Protein AF-A0A8T6W0K9-F1 (afdb_monomer)

Sequence (92 aa):
ERCPDTEVFIHYIDLRGAYRGFEEFYREARDMGI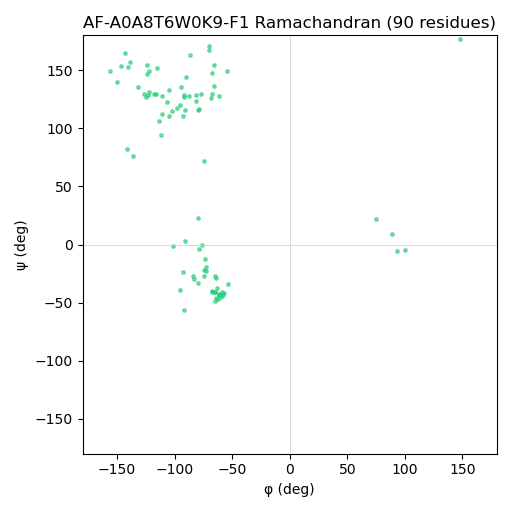KFVRGRVSKVERMDDGMLLVHAEDLDLGEPVALEVDMVVLSVGQQPSDGTAHLSNMFH

Nearest PDB structures (foldseek):
  2nvk-assembly1_X  TM=8.199E-01  e=9.419E-04  Drosophila melanogaster
  6i4s-assembly1_A  TM=7.221E-01  e=3.056E-03  Homo sapiens
  2f5z-assembly3_E  TM=7.496E-01  e=6.697E-03  Homo sapiens
  9dm1-assembly1_A  TM=7.872E-01  e=9.775E-02  Mycolicibacterium smegmatis MC2 155
  5o8p-assembly1_B  TM=6.368E-01  e=4.762E-02  Erwinia amylovora CFBP1430

Structure (mmCIF, N/CA/C/O backbone):
data_AF-A0A8T6W0K9-F1
#
_entry.id   AF-A0A8T6W0K9-F1
#
loop_
_atom_site.group_PDB
_atom_site.id
_atom_site.type_symbol
_atom_site.label_atom_id
_atom_site.label_alt_id
_atom_site.label_comp_id
_atom_site.label_asym_id
_atom_site.label_entity_id
_atom_site.label_seq_id
_atom_site.pdbx_PDB_ins_code
_atom_site.Cartn_x
_atom_site.Cartn_y
_atom_site.Cartn_z
_atom_site.occupancy
_atom_site.B_iso_or_equiv
_atom_site.auth_seq_id
_atom_site.auth_comp_id
_atom_site.auth_asym_id
_atom_site.auth_atom_id
_atom_site.pdbx_PDB_model_num
ATOM 1 N N . GLU A 1 1 ? -20.440 1.074 -12.040 1.00 52.53 1 GLU A N 1
ATOM 2 C CA . GLU A 1 1 ? -19.452 0.296 -11.257 1.00 52.53 1 GLU A CA 1
ATOM 3 C C . GLU A 1 1 ? -19.924 -1.135 -11.075 1.00 52.53 1 GLU A C 1
ATOM 5 O O . GLU A 1 1 ? -21.123 -1.367 -11.165 1.00 52.53 1 GLU A O 1
ATOM 10 N N . ARG A 1 2 ? -19.008 -2.098 -10.901 1.00 72.06 2 ARG A N 1
ATOM 11 C CA . ARG A 1 2 ? -19.376 -3.525 -10.799 1.00 72.06 2 ARG A CA 1
ATOM 12 C C . ARG A 1 2 ? -19.589 -4.004 -9.356 1.00 72.06 2 ARG A C 1
ATOM 14 O O . ARG A 1 2 ? -20.340 -4.955 -9.185 1.00 72.06 2 ARG A O 1
ATOM 21 N N . CYS A 1 3 ? -18.990 -3.335 -8.365 1.00 79.69 3 CYS A N 1
ATOM 22 C CA . CYS A 1 3 ? -19.106 -3.663 -6.937 1.00 79.69 3 CYS A CA 1
ATOM 23 C C . CYS A 1 3 ? -19.184 -2.366 -6.098 1.00 79.69 3 CYS A C 1
ATOM 25 O O . CYS A 1 3 ? -18.149 -1.892 -5.638 1.00 79.69 3 CYS A O 1
ATOM 27 N N . PRO A 1 4 ? -20.367 -1.740 -5.967 1.00 81.12 4 PRO A N 1
ATOM 28 C CA . PRO A 1 4 ? -20.518 -0.448 -5.283 1.00 81.12 4 PRO A CA 1
ATOM 29 C C . PRO A 1 4 ? -20.383 -0.539 -3.754 1.00 81.12 4 PRO A C 1
ATOM 31 O O . PRO A 1 4 ? -20.040 0.449 -3.119 1.00 81.12 4 PRO A O 1
ATOM 34 N N . ASP A 1 5 ? -20.615 -1.719 -3.173 1.00 89.25 5 ASP A N 1
ATOM 35 C CA . ASP A 1 5 ? -20.597 -1.928 -1.718 1.00 89.25 5 ASP A CA 1
ATOM 36 C C . ASP A 1 5 ? -19.210 -2.333 -1.179 1.00 89.25 5 ASP A C 1
ATOM 38 O O . ASP A 1 5 ? -19.062 -2.647 -0.001 1.00 89.25 5 ASP A O 1
ATOM 42 N N . THR A 1 6 ? -18.185 -2.390 -2.036 1.00 93.94 6 THR A N 1
ATOM 43 C CA . THR A 1 6 ? -16.839 -2.820 -1.638 1.00 93.94 6 THR A CA 1
ATOM 44 C C . THR A 1 6 ? -16.068 -1.681 -0.985 1.00 93.94 6 THR A C 1
ATOM 46 O O . THR A 1 6 ? -15.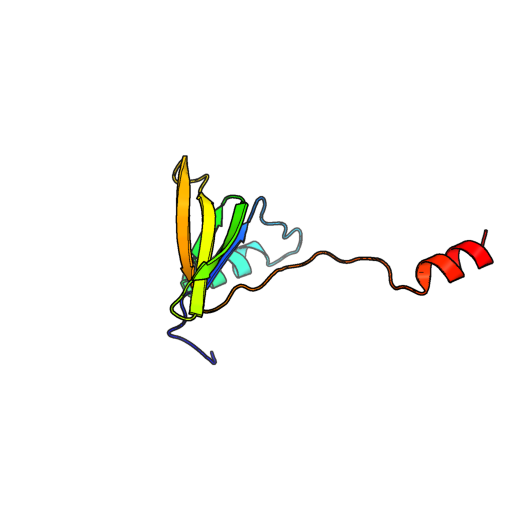818 -0.652 -1.611 1.00 93.94 6 THR A O 1
ATOM 49 N N . GLU A 1 7 ? -15.598 -1.901 0.242 1.00 95.31 7 GLU A N 1
ATOM 50 C CA . GLU A 1 7 ? -14.642 -0.999 0.880 1.00 95.31 7 GLU A CA 1
ATOM 51 C C . GLU A 1 7 ? -13.231 -1.202 0.319 1.00 95.31 7 GLU A C 1
ATOM 53 O O . GLU A 1 7 ? -12.720 -2.321 0.261 1.00 95.31 7 GLU A O 1
ATOM 58 N N . VAL A 1 8 ? -12.581 -0.108 -0.082 1.00 96.06 8 VAL A N 1
ATOM 59 C CA . VAL A 1 8 ? -11.241 -0.140 -0.679 1.00 96.06 8 VAL A CA 1
ATOM 60 C C . VAL A 1 8 ? -10.291 0.735 0.124 1.00 96.06 8 VAL A C 1
ATOM 62 O O . VAL A 1 8 ? -10.551 1.919 0.343 1.00 96.06 8 VAL A O 1
ATOM 65 N N . PHE A 1 9 ? -9.155 0.148 0.497 1.00 96.12 9 PHE A N 1
ATOM 66 C CA . PHE A 1 9 ? -8.057 0.816 1.185 1.00 96.12 9 PHE A CA 1
ATOM 67 C C . PHE A 1 9 ? -6.800 0.776 0.313 1.00 96.12 9 PHE A C 1
ATOM 69 O O . PHE A 1 9 ? -6.395 -0.283 -0.167 1.00 96.12 9 PHE A O 1
ATOM 76 N N . ILE A 1 10 ? -6.168 1.931 0.110 1.00 95.94 10 ILE A N 1
ATOM 77 C CA . ILE A 1 10 ? -4.905 2.070 -0.619 1.00 95.94 10 ILE A CA 1
ATOM 78 C C . ILE A 1 10 ? -3.834 2.528 0.364 1.00 95.94 10 ILE A C 1
ATOM 80 O O . ILE A 1 10 ? -3.796 3.697 0.746 1.00 95.94 10 ILE A O 1
ATOM 84 N N . HIS A 1 11 ? -2.940 1.612 0.735 1.00 96.06 11 HIS A N 1
ATOM 85 C CA . HIS A 1 11 ? -1.740 1.941 1.502 1.00 96.06 11 HIS A CA 1
ATOM 86 C C . HIS A 1 11 ? -0.645 2.477 0.580 1.00 96.06 11 HIS A C 1
ATOM 88 O O . HIS A 1 11 ? -0.310 1.845 -0.427 1.00 96.06 11 HIS A O 1
ATOM 94 N N . TYR A 1 12 ? -0.069 3.630 0.918 1.00 95.44 12 TYR A N 1
ATOM 95 C CA . TYR A 1 12 ? 0.952 4.273 0.093 1.00 95.44 12 TYR A CA 1
ATOM 96 C C . TYR A 1 12 ? 1.995 5.025 0.927 1.00 95.44 12 TYR A C 1
ATOM 98 O O . TYR A 1 12 ? 1.714 5.507 2.018 1.00 95.44 12 TYR A O 1
ATOM 106 N N . ILE A 1 13 ? 3.206 5.178 0.383 1.00 93.62 13 ILE A N 1
ATOM 107 C CA . ILE A 1 13 ? 4.253 6.037 0.969 1.00 93.62 13 ILE A CA 1
ATOM 108 C C . ILE A 1 13 ? 4.148 7.445 0.371 1.00 93.62 13 ILE A C 1
ATOM 110 O O . ILE A 1 13 ? 3.942 8.425 1.088 1.00 93.62 13 ILE A O 1
ATOM 114 N N . ASP A 1 14 ? 4.212 7.510 -0.963 1.00 92.25 14 ASP A N 1
ATOM 115 C CA . ASP A 1 14 ? 4.050 8.724 -1.760 1.00 92.25 14 ASP A CA 1
ATOM 116 C C . ASP A 1 14 ? 3.071 8.464 -2.909 1.00 92.25 14 ASP A C 1
ATOM 118 O O . ASP A 1 14 ? 3.190 7.460 -3.618 1.00 92.25 14 ASP A O 1
ATOM 122 N N . LEU A 1 15 ? 2.141 9.389 -3.144 1.00 90.75 15 LEU A N 1
ATOM 123 C CA . LEU A 1 15 ? 1.335 9.391 -4.363 1.00 90.75 15 LEU A CA 1
ATOM 124 C C . LEU A 1 15 ? 2.164 9.990 -5.499 1.00 90.75 15 LEU A C 1
ATOM 126 O O . LEU A 1 15 ? 2.551 11.156 -5.456 1.00 90.75 15 LEU A O 1
ATOM 130 N N . ARG A 1 16 ? 2.458 9.182 -6.521 1.00 89.75 16 ARG A N 1
ATOM 131 C CA . ARG A 1 16 ? 3.292 9.584 -7.660 1.00 89.75 16 ARG A CA 1
ATOM 132 C C . ARG A 1 16 ? 2.456 9.671 -8.925 1.00 89.75 16 ARG A C 1
ATOM 134 O O . ARG A 1 16 ? 2.292 8.686 -9.636 1.00 89.75 16 ARG A O 1
ATOM 141 N N . GLY A 1 17 ? 1.970 10.869 -9.218 1.00 86.81 17 GLY A N 1
ATOM 142 C CA . GLY A 1 17 ? 1.199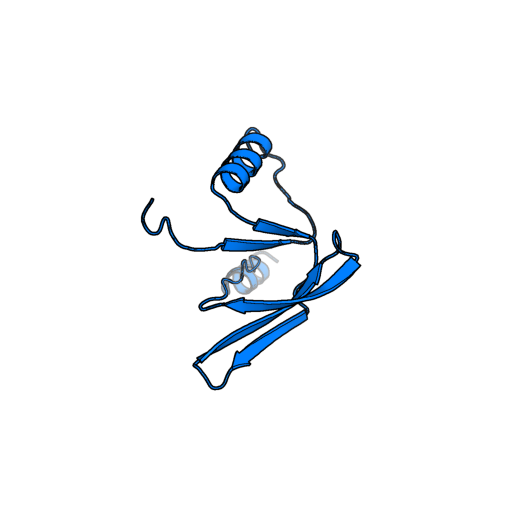 11.148 -10.422 1.00 86.81 17 GLY A CA 1
ATOM 143 C C . GLY A 1 17 ? 1.629 12.446 -11.079 1.00 86.81 17 GLY A C 1
ATOM 144 O O . GLY A 1 17 ? 0.962 13.465 -10.975 1.00 86.81 17 GLY A O 1
ATOM 145 N N . ALA A 1 18 ? 2.766 12.410 -11.770 1.00 78.56 18 ALA A N 1
ATOM 146 C CA . ALA A 1 18 ? 3.349 13.580 -12.429 1.00 78.56 18 ALA A CA 1
ATOM 147 C C . ALA A 1 18 ? 2.689 13.921 -13.785 1.00 78.56 18 ALA A C 1
ATOM 149 O O . ALA A 1 18 ? 3.322 14.531 -14.645 1.00 78.56 18 ALA A O 1
ATOM 150 N N . TYR A 1 19 ? 1.444 13.494 -14.012 1.00 86.81 19 TYR A N 1
ATOM 151 C CA . TYR A 1 19 ? 0.720 13.707 -15.264 1.00 86.81 19 TYR A CA 1
ATOM 152 C C . TYR A 1 19 ? -0.501 14.608 -15.058 1.00 86.81 19 TYR A C 1
ATOM 154 O O . TYR A 1 19 ? -1.101 14.659 -13.984 1.00 86.81 19 TYR A O 1
ATOM 162 N N . ARG A 1 20 ? -0.880 15.333 -16.114 1.00 90.56 20 ARG A N 1
ATOM 163 C CA . ARG A 1 20 ? -2.060 16.204 -16.111 1.00 90.56 20 ARG A CA 1
ATOM 164 C C . ARG A 1 20 ? -3.322 15.372 -15.865 1.00 90.56 20 ARG A C 1
ATOM 166 O O . ARG A 1 20 ? -3.553 14.422 -16.605 1.00 90.56 20 ARG A O 1
ATOM 173 N N . GLY A 1 21 ? -4.145 15.755 -14.891 1.00 90.50 21 GLY A N 1
ATOM 174 C CA . GLY A 1 21 ? -5.363 15.018 -14.535 1.00 90.50 21 GLY A CA 1
ATOM 175 C C . GLY A 1 21 ? -5.224 14.120 -13.301 1.00 90.50 21 GLY A C 1
ATOM 176 O O . GLY A 1 21 ? -6.200 13.493 -12.898 1.00 90.50 21 GLY A O 1
ATOM 177 N N . PHE A 1 22 ? -4.024 13.999 -12.719 1.00 92.62 22 PHE A N 1
ATOM 178 C CA . PHE A 1 22 ? -3.823 13.128 -11.560 1.00 92.62 22 PHE A CA 1
ATOM 179 C C . PHE A 1 22 ? -4.552 13.623 -10.308 1.00 92.62 22 PHE A C 1
ATOM 181 O O . PHE A 1 22 ? -5.132 12.815 -9.588 1.00 92.62 22 PHE A O 1
ATOM 188 N N . GLU A 1 23 ? -4.538 14.931 -10.044 1.00 90.50 23 GLU A N 1
ATOM 189 C CA . GLU A 1 23 ? -5.221 15.491 -8.874 1.00 90.50 23 GLU A CA 1
ATOM 190 C C . GLU A 1 23 ? -6.736 15.303 -8.969 1.00 90.50 23 GLU A C 1
ATOM 192 O O . GLU A 1 23 ? -7.372 14.930 -7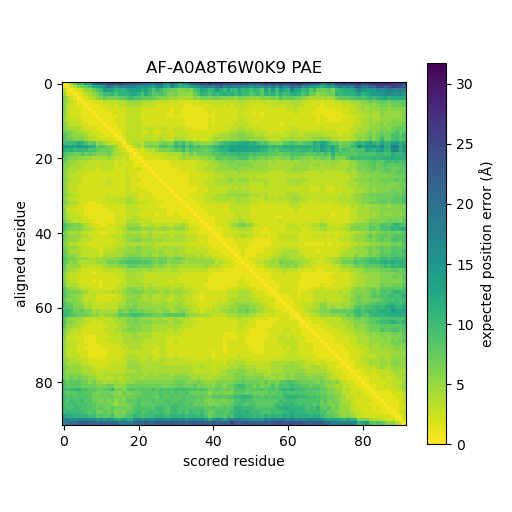.983 1.00 90.50 23 GLU A O 1
ATOM 197 N N . GLU A 1 24 ? -7.311 15.495 -10.158 1.00 93.38 24 GLU A N 1
ATOM 198 C CA . GLU A 1 24 ? -8.725 15.241 -10.414 1.00 93.38 24 GLU A CA 1
ATOM 199 C C . GLU A 1 24 ? -9.068 13.766 -10.204 1.00 93.38 24 GLU A C 1
ATOM 201 O O . GLU A 1 24 ? -10.011 13.473 -9.475 1.00 93.38 24 GLU A O 1
ATOM 206 N N . PHE A 1 25 ? -8.258 12.852 -10.746 1.00 92.88 25 PHE A N 1
ATOM 207 C CA . PHE A 1 25 ? -8.428 11.413 -10.541 1.00 92.88 25 PHE A CA 1
ATOM 208 C C . PHE A 1 25 ? -8.346 11.023 -9.059 1.00 92.88 25 PHE A C 1
ATOM 210 O O . PHE A 1 25 ? -9.174 10.262 -8.565 1.00 92.88 25 PHE A O 1
ATOM 217 N N . TYR A 1 26 ? -7.361 11.555 -8.331 1.00 93.06 26 TYR A N 1
ATOM 218 C CA . TYR A 1 26 ? -7.208 11.298 -6.901 1.00 93.06 26 TYR A CA 1
ATOM 219 C C . TYR A 1 26 ? -8.417 11.795 -6.102 1.00 93.06 26 TYR A C 1
ATOM 221 O O . TYR A 1 26 ? -8.909 11.091 -5.221 1.00 93.06 26 TYR A O 1
ATOM 229 N N . ARG A 1 27 ? -8.923 12.992 -6.420 1.00 93.62 27 ARG A N 1
ATOM 230 C CA . ARG A 1 27 ? -10.120 13.544 -5.781 1.00 93.62 27 ARG A CA 1
ATOM 231 C C . ARG A 1 27 ? -11.357 12.706 -6.093 1.00 93.62 27 ARG A C 1
ATOM 233 O O . ARG A 1 27 ? -12.057 12.332 -5.164 1.00 93.62 27 ARG A O 1
ATOM 240 N N . GLU A 1 28 ? -11.585 12.363 -7.359 1.00 94.50 28 GLU A N 1
ATOM 241 C CA . GLU A 1 28 ? -12.708 11.511 -7.769 1.00 94.50 28 GLU A CA 1
ATOM 242 C C . GLU A 1 28 ? -12.663 10.151 -7.060 1.00 94.50 28 GLU A C 1
ATOM 244 O O . GLU A 1 28 ? -13.669 9.710 -6.516 1.00 94.50 28 GLU A O 1
ATOM 249 N N . ALA A 1 29 ? -11.487 9.524 -6.962 1.00 93.81 29 ALA A N 1
ATOM 250 C CA . ALA A 1 29 ? -11.309 8.272 -6.227 1.00 93.81 29 ALA A CA 1
ATOM 251 C C . ALA A 1 29 ? -11.707 8.397 -4.744 1.00 93.81 29 ALA A C 1
ATOM 253 O O . ALA A 1 29 ? -12.351 7.503 -4.193 1.00 93.81 29 ALA A O 1
ATOM 254 N N . ARG A 1 30 ? -11.357 9.512 -4.092 1.00 93.69 30 ARG A N 1
ATOM 255 C CA . ARG A 1 30 ? -11.779 9.788 -2.710 1.00 93.69 30 ARG A CA 1
ATOM 256 C C . ARG A 1 30 ? -13.279 10.030 -2.598 1.00 93.69 30 ARG A C 1
ATOM 258 O O . ARG A 1 30 ? -13.887 9.536 -1.653 1.00 93.69 30 ARG A O 1
ATOM 265 N N . ASP A 1 31 ? -13.867 10.747 -3.551 1.00 94.44 31 ASP A N 1
ATOM 266 C CA . ASP A 1 31 ? -15.310 11.011 -3.595 1.00 94.44 31 ASP A CA 1
ATOM 267 C C . ASP A 1 31 ? -16.117 9.714 -3.802 1.00 94.44 31 ASP A C 1
ATOM 269 O O . ASP A 1 31 ? -17.240 9.597 -3.316 1.00 94.44 31 ASP A O 1
ATOM 273 N N . MET A 1 32 ? -15.518 8.702 -4.440 1.00 92.88 32 MET A N 1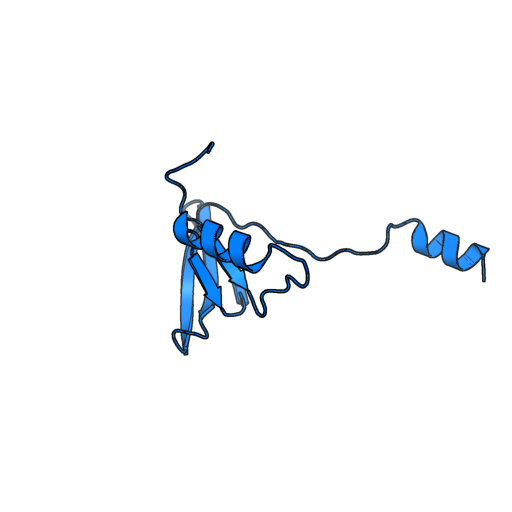
ATOM 274 C CA . MET A 1 32 ? -16.058 7.339 -4.551 1.00 92.88 32 MET A CA 1
ATOM 275 C C . MET A 1 32 ? -15.919 6.507 -3.262 1.00 92.88 32 MET A C 1
ATOM 277 O O . MET A 1 32 ? -16.333 5.351 -3.235 1.00 92.88 32 MET A O 1
ATOM 281 N N . GLY A 1 33 ? -15.337 7.058 -2.193 1.00 92.88 33 GLY A 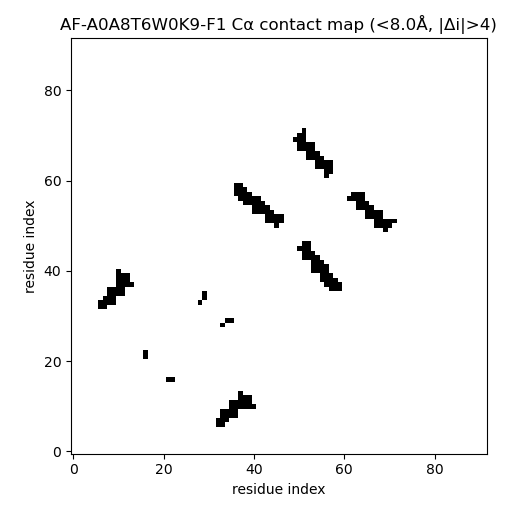N 1
ATOM 282 C CA . GLY A 1 33 ? -15.192 6.382 -0.901 1.00 92.88 33 GLY A CA 1
ATOM 283 C C . GLY A 1 33 ? -13.915 5.553 -0.737 1.00 92.88 33 GLY A C 1
ATOM 284 O O . GLY A 1 33 ? -13.777 4.855 0.269 1.00 92.88 33 GLY A O 1
ATOM 285 N N . ILE A 1 34 ? -12.959 5.635 -1.672 1.00 95.38 34 ILE A N 1
ATOM 286 C CA . ILE A 1 34 ? -11.661 4.959 -1.530 1.00 95.38 34 ILE A CA 1
ATOM 287 C C . ILE A 1 34 ? -10.858 5.627 -0.409 1.00 95.38 34 ILE A C 1
ATOM 289 O O . ILE A 1 34 ? -10.610 6.838 -0.420 1.00 95.38 34 ILE A O 1
ATOM 293 N N . LYS A 1 35 ? -10.411 4.818 0.554 1.00 94.69 35 LYS A N 1
ATOM 294 C CA . LYS A 1 35 ? -9.634 5.258 1.715 1.00 94.69 35 LYS A CA 1
ATOM 295 C C . LYS A 1 35 ? -8.145 5.177 1.386 1.00 94.69 35 LYS A C 1
ATOM 297 O O . LYS A 1 35 ? -7.609 4.098 1.152 1.00 94.69 35 LYS A O 1
ATOM 302 N N . PHE A 1 36 ? -7.465 6.316 1.367 1.00 95.06 36 PHE A N 1
ATOM 303 C CA . PHE A 1 36 ? -6.015 6.376 1.193 1.00 95.06 36 PHE A CA 1
ATOM 304 C C . PHE A 1 36 ? -5.357 6.441 2.567 1.00 95.06 36 PHE A C 1
ATOM 306 O O . PHE A 1 36 ? -5.620 7.372 3.320 1.00 95.06 36 PHE A O 1
ATOM 313 N N . VAL A 1 37 ? -4.521 5.454 2.878 1.00 95.12 37 VAL A N 1
ATOM 314 C CA . VAL A 1 37 ? -3.821 5.335 4.159 1.00 95.12 37 VAL A CA 1
ATOM 315 C C . VAL A 1 37 ? -2.344 5.576 3.910 1.00 95.12 37 VAL A C 1
ATOM 317 O O . VAL A 1 37 ? -1.677 4.793 3.224 1.00 95.12 37 VAL A O 1
ATOM 320 N N . ARG A 1 38 ? -1.824 6.683 4.437 1.00 95.56 38 ARG A N 1
ATOM 321 C CA . ARG A 1 38 ? -0.412 6.999 4.281 1.00 95.56 38 ARG A CA 1
ATOM 322 C C . ARG A 1 38 ? 0.402 6.182 5.273 1.00 95.56 38 ARG A C 1
ATOM 324 O O . ARG A 1 38 ? 0.300 6.375 6.473 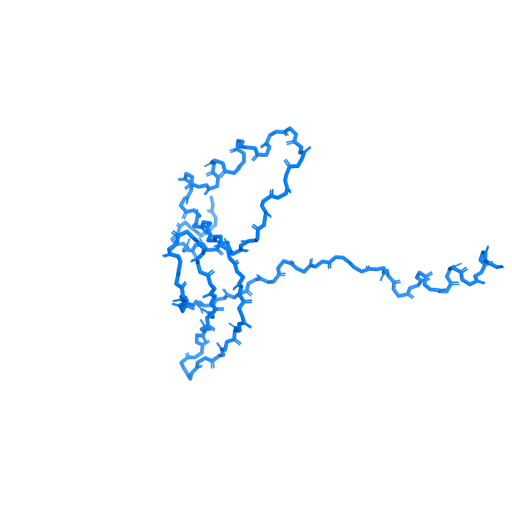1.00 95.56 38 ARG A O 1
ATOM 331 N N . GLY A 1 39 ? 1.258 5.309 4.768 1.00 93.38 39 GLY A N 1
ATOM 332 C CA . GLY A 1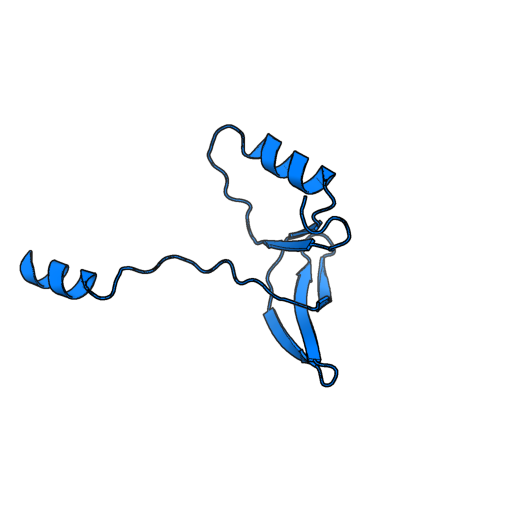 39 ? 2.152 4.493 5.575 1.00 93.38 39 GLY A CA 1
ATOM 333 C C . GLY A 1 39 ? 2.421 3.134 4.947 1.00 93.38 39 GLY A C 1
ATOM 334 O O . GLY A 1 39 ? 1.941 2.811 3.855 1.00 93.38 39 GLY A O 1
ATOM 335 N N . ARG A 1 40 ? 3.280 2.348 5.598 1.00 92.12 40 ARG A N 1
ATOM 336 C CA . ARG A 1 40 ? 3.794 1.101 5.026 1.00 92.12 40 ARG A CA 1
ATOM 337 C C . ARG A 1 40 ? 3.134 -0.108 5.672 1.00 92.12 40 ARG A C 1
ATOM 339 O O . ARG A 1 40 ? 3.120 -0.237 6.892 1.00 92.12 40 ARG A O 1
ATOM 346 N N . VAL A 1 41 ? 2.689 -1.042 4.837 1.00 96.25 41 VAL A N 1
ATOM 347 C CA . VAL A 1 41 ? 2.322 -2.390 5.281 1.00 96.25 41 VAL A CA 1
ATOM 348 C C . VAL A 1 41 ? 3.586 -3.116 5.750 1.00 96.25 41 VAL A C 1
ATOM 350 O O . VAL A 1 41 ? 4.607 -3.133 5.054 1.00 96.25 41 VAL A O 1
ATOM 353 N N . SER A 1 42 ? 3.533 -3.694 6.945 1.00 95.75 42 SER A N 1
ATOM 354 C CA . SER A 1 42 ? 4.625 -4.457 7.548 1.00 95.75 42 SER A CA 1
ATOM 355 C C . SER A 1 42 ? 4.475 -5.956 7.300 1.00 95.75 42 SER A C 1
ATOM 357 O O . SER A 1 42 ? 5.470 -6.627 7.018 1.00 95.75 42 SER A O 1
ATOM 359 N N . LYS A 1 43 ? 3.245 -6.480 7.371 1.00 96.69 43 LYS A N 1
ATOM 360 C CA . LYS A 1 43 ? 2.950 -7.910 7.242 1.00 96.69 43 LYS A CA 1
ATOM 361 C C . LYS A 1 43 ? 1.506 -8.135 6.793 1.00 96.69 43 LYS A C 1
ATOM 363 O O . LYS A 1 43 ? 0.621 -7.370 7.158 1.00 96.69 43 LYS A O 1
ATOM 368 N N . VAL A 1 44 ? 1.281 -9.220 6.055 1.00 97.62 44 VAL A N 1
ATOM 369 C CA . VAL A 1 44 ? -0.056 -9.768 5.792 1.00 97.62 44 VAL A CA 1
ATOM 370 C C . VAL A 1 44 ? -0.088 -11.206 6.291 1.00 97.62 44 VAL A C 1
ATOM 372 O O . VAL A 1 44 ? 0.823 -11.983 5.997 1.00 97.62 44 VAL A O 1
ATOM 375 N N . GLU A 1 45 ? -1.115 -11.552 7.056 1.00 97.69 45 GLU A N 1
ATOM 376 C CA . GLU A 1 45 ? -1.324 -12.883 7.624 1.00 97.69 45 GLU A CA 1
ATOM 377 C C . GLU A 1 45 ? -2.680 -13.431 7.208 1.00 97.69 45 GLU A C 1
ATOM 379 O O . GLU A 1 45 ? -3.637 -12.680 7.069 1.00 97.69 45 GLU A O 1
ATOM 384 N N . ARG A 1 46 ? -2.768 -14.749 7.022 1.00 97.50 46 ARG A N 1
ATOM 385 C CA . ARG A 1 46 ? -4.052 -15.417 6.823 1.00 97.50 46 ARG A CA 1
ATOM 386 C C . ARG A 1 46 ? -4.590 -15.872 8.172 1.00 97.50 46 ARG A C 1
ATOM 388 O O . ARG A 1 46 ? -3.864 -16.529 8.915 1.00 97.50 46 ARG A O 1
ATOM 395 N N . MET A 1 47 ? -5.837 -15.525 8.454 1.00 97.06 47 MET A N 1
ATOM 396 C CA . MET A 1 47 ? -6.554 -15.909 9.665 1.00 97.06 47 MET A CA 1
ATOM 397 C C . MET A 1 47 ? -7.236 -17.272 9.501 1.00 97.06 47 MET A C 1
ATOM 399 O O . MET A 1 47 ? -7.408 -17.771 8.383 1.00 97.06 47 MET A O 1
ATOM 403 N N . ASP A 1 48 ? -7.618 -17.883 10.624 1.00 96.31 48 ASP A N 1
ATOM 404 C CA . ASP A 1 48 ? -8.235 -19.218 10.660 1.00 96.31 48 ASP A CA 1
ATOM 405 C C . ASP A 1 48 ? -9.600 -19.267 9.952 1.00 96.31 48 ASP A C 1
ATOM 407 O O . ASP A 1 48 ? -9.982 -20.300 9.401 1.00 96.31 48 ASP A O 1
ATOM 411 N N . ASP A 1 49 ? -10.322 -18.146 9.926 1.00 95.00 49 ASP A N 1
ATOM 412 C CA . ASP A 1 49 ? -11.597 -17.974 9.221 1.00 95.00 49 ASP A CA 1
ATOM 413 C C . ASP A 1 49 ? -11.437 -17.749 7.705 1.00 95.00 49 ASP A C 1
ATOM 415 O O . ASP A 1 49 ? -12.420 -17.719 6.965 1.00 95.00 49 ASP A O 1
ATOM 419 N N . GLY A 1 50 ? -10.195 -17.650 7.223 1.00 94.25 50 GLY A N 1
ATOM 420 C CA . GLY A 1 50 ? -9.861 -17.433 5.822 1.00 94.25 50 GLY A CA 1
ATOM 421 C C . GLY A 1 50 ? -9.670 -15.969 5.425 1.00 94.25 50 GLY A C 1
ATOM 422 O O . GLY A 1 50 ? -9.221 -15.753 4.296 1.00 94.25 50 GLY A O 1
ATOM 423 N N . MET A 1 51 ? -9.930 -15.014 6.324 1.00 97.50 51 MET A N 1
ATOM 424 C CA . MET A 1 51 ? -9.674 -13.584 6.122 1.00 97.50 51 MET A CA 1
ATOM 425 C C . MET A 1 51 ? -8.170 -13.280 6.105 1.00 97.50 51 MET A C 1
ATOM 427 O O . MET A 1 51 ? -7.328 -14.112 6.469 1.00 97.50 51 MET A O 1
ATOM 431 N N . LEU A 1 52 ? -7.813 -12.073 5.668 1.00 98.19 52 LEU A N 1
ATOM 432 C CA . LEU A 1 52 ? -6.446 -11.566 5.697 1.00 98.19 52 LEU A CA 1
ATOM 433 C C . LEU A 1 52 ? -6.325 -10.431 6.712 1.00 98.19 52 LEU A C 1
ATOM 435 O O . LEU A 1 52 ? -7.058 -9.451 6.632 1.00 98.19 52 LEU A O 1
ATOM 439 N N . LEU A 1 53 ? -5.352 -10.535 7.613 1.00 98.06 53 LEU A N 1
ATOM 440 C CA . LEU A 1 53 ? -4.984 -9.475 8.544 1.00 98.06 53 LEU A CA 1
ATOM 441 C C . LEU A 1 53 ? -3.783 -8.702 7.996 1.00 98.06 53 LEU A C 1
ATOM 443 O O . LEU A 1 53 ? -2.696 -9.260 7.819 1.00 98.06 53 LEU A O 1
ATOM 447 N N . VAL A 1 54 ? -3.974 -7.414 7.730 1.00 97.81 54 VAL A N 1
ATOM 448 C CA . VAL A 1 54 ? -2.951 -6.498 7.220 1.00 97.81 54 VAL A CA 1
ATOM 449 C C . VAL A 1 54 ? -2.451 -5.630 8.366 1.00 97.81 54 VAL A C 1
ATOM 451 O O . VAL A 1 54 ? -3.194 -4.810 8.892 1.00 97.81 54 VAL A O 1
ATOM 454 N N . HIS A 1 55 ? -1.177 -5.776 8.721 1.00 97.44 55 HIS A N 1
ATOM 455 C CA . HIS A 1 55 ? -0.499 -4.904 9.679 1.00 97.44 55 HIS A CA 1
ATOM 456 C C . HIS A 1 55 ? 0.175 -3.761 8.930 1.00 97.44 55 HIS A C 1
ATOM 458 O O . HIS A 1 55 ? 0.973 -4.001 8.018 1.00 97.44 55 HIS A O 1
ATOM 464 N N . ALA A 1 56 ? -0.101 -2.524 9.320 1.00 95.69 56 ALA A N 1
ATOM 465 C CA . ALA A 1 56 ? 0.476 -1.337 8.706 1.00 95.69 56 ALA A CA 1
ATOM 466 C C . ALA A 1 56 ? 0.765 -0.251 9.744 1.00 95.69 56 ALA A C 1
ATOM 468 O O . ALA A 1 56 ? 0.299 -0.299 10.877 1.00 95.69 56 ALA A O 1
ATOM 469 N N . GLU A 1 57 ? 1.559 0.731 9.348 1.00 93.62 57 GLU A N 1
ATOM 470 C CA . GLU A 1 57 ? 1.634 2.017 10.036 1.00 93.62 57 GLU A CA 1
ATOM 471 C C . GLU A 1 57 ? 0.679 2.988 9.341 1.00 93.62 57 GLU A C 1
ATOM 473 O O . GLU A 1 57 ? 0.659 3.036 8.108 1.00 93.62 57 GLU A O 1
ATOM 478 N N . ASP A 1 58 ? -0.090 3.751 10.113 1.00 94.25 58 ASP A N 1
ATOM 479 C CA . ASP A 1 58 ? -0.802 4.924 9.617 1.00 94.25 58 ASP A CA 1
ATOM 480 C C . ASP A 1 58 ? -0.062 6.166 10.121 1.00 94.25 58 ASP A C 1
ATOM 482 O O . ASP A 1 58 ? -0.029 6.455 11.315 1.00 94.25 58 ASP A O 1
ATOM 486 N N . LEU A 1 59 ? 0.583 6.880 9.203 1.00 92.75 59 LEU A N 1
ATOM 487 C CA . LEU A 1 59 ? 1.372 8.071 9.502 1.00 92.75 59 LEU A CA 1
ATOM 488 C C . LEU A 1 59 ? 0.502 9.290 9.809 1.00 92.75 59 LEU A C 1
ATOM 490 O O . LEU A 1 59 ? 0.992 10.223 10.444 1.00 92.75 59 LEU A O 1
ATOM 494 N N . ASP A 1 60 ? -0.751 9.301 9.356 1.00 90.62 60 ASP A N 1
ATOM 495 C CA . ASP A 1 60 ? -1.679 10.390 9.643 1.00 90.62 60 ASP A CA 1
ATOM 496 C C . ASP A 1 60 ? -2.256 10.235 11.064 1.00 90.62 60 ASP A C 1
ATOM 498 O O . ASP A 1 60 ? -2.457 11.235 11.756 1.00 90.62 60 ASP A O 1
ATOM 502 N N . LEU A 1 61 ? -2.447 8.993 11.530 1.00 91.19 61 LEU A N 1
ATOM 503 C CA . LEU A 1 61 ? -2.811 8.678 12.921 1.00 91.19 61 LEU A CA 1
ATOM 504 C C . LEU A 1 61 ? -1.598 8.615 13.867 1.00 91.19 61 LEU A C 1
ATOM 506 O O . LEU A 1 61 ? -1.729 8.883 15.061 1.00 91.19 61 LEU A O 1
ATOM 510 N N . GLY A 1 62 ? -0.415 8.291 13.344 1.00 91.62 62 GLY A N 1
ATOM 511 C CA . GLY A 1 62 ? 0.819 8.134 14.114 1.00 91.62 62 GLY A CA 1
ATOM 512 C C . GLY A 1 62 ? 0.891 6.838 14.928 1.00 91.62 62 GLY A C 1
ATOM 513 O O . GLY A 1 62 ? 1.642 6.780 15.904 1.00 91.62 62 GLY A O 1
ATOM 514 N N . GLU A 1 63 ? 0.123 5.811 14.560 1.00 90.19 63 GLU A N 1
ATOM 515 C CA . GLU A 1 63 ? 0.059 4.540 15.286 1.00 90.19 63 GLU A CA 1
ATOM 516 C C . GLU A 1 63 ? 0.024 3.313 14.356 1.00 90.19 63 GLU A C 1
ATOM 518 O O . GLU A 1 63 ? -0.346 3.417 13.180 1.00 90.19 63 GLU A O 1
ATOM 523 N N . PRO A 1 64 ? 0.424 2.125 14.853 1.00 93.50 64 PRO A N 1
ATOM 524 C CA . PRO A 1 64 ? 0.220 0.875 14.135 1.00 93.50 64 PRO A CA 1
ATOM 525 C C . PRO A 1 64 ? -1.270 0.550 14.018 1.00 93.50 64 PRO A C 1
ATOM 527 O O . PRO A 1 64 ? -2.006 0.608 15.002 1.00 93.50 64 PRO A O 1
ATOM 530 N N . VAL A 1 65 ? -1.683 0.119 12.833 1.00 94.44 65 VAL A N 1
ATOM 531 C CA . VAL A 1 65 ? -3.053 -0.295 12.532 1.00 94.44 65 VAL A CA 1
ATOM 532 C C . VAL A 1 65 ? -3.077 -1.730 12.015 1.00 94.44 65 VAL A C 1
ATOM 534 O O . VAL A 1 65 ? -2.135 -2.199 11.368 1.00 94.44 65 VAL A O 1
ATOM 537 N N . ALA A 1 66 ? -4.175 -2.427 12.295 1.00 95.69 66 ALA A N 1
ATOM 538 C CA . ALA A 1 66 ? -4.453 -3.753 11.766 1.00 95.69 66 ALA A CA 1
ATOM 539 C C . ALA A 1 66 ? -5.830 -3.751 11.094 1.00 95.69 66 ALA A C 1
ATOM 541 O O . ALA A 1 66 ? -6.803 -3.283 11.686 1.00 95.69 66 ALA A O 1
ATOM 542 N N . LEU A 1 67 ? -5.897 -4.245 9.859 1.00 95.62 67 LEU A N 1
ATOM 543 C CA . LEU A 1 67 ? -7.114 -4.264 9.050 1.00 95.62 67 LEU A CA 1
ATOM 544 C C . LEU A 1 67 ? -7.416 -5.689 8.585 1.00 95.62 67 LEU A C 1
ATOM 546 O O . LEU A 1 67 ? -6.563 -6.336 7.978 1.00 95.62 67 LEU A O 1
ATOM 550 N N . GLU A 1 68 ? -8.634 -6.154 8.843 1.00 97.38 68 GLU A N 1
ATOM 551 C CA . GLU A 1 68 ? -9.152 -7.416 8.311 1.00 97.38 68 GLU A CA 1
ATOM 552 C C . GLU A 1 68 ? -9.788 -7.173 6.937 1.00 97.38 68 GLU A C 1
ATOM 554 O O . GLU A 1 68 ? -10.615 -6.274 6.781 1.00 97.38 68 GLU A O 1
ATOM 559 N N . VAL A 1 69 ? -9.385 -7.950 5.929 1.00 97.38 69 VAL A N 1
ATOM 560 C CA . VAL A 1 69 ? -9.874 -7.834 4.546 1.00 97.38 69 VAL A CA 1
ATOM 561 C C . VAL A 1 69 ? -10.077 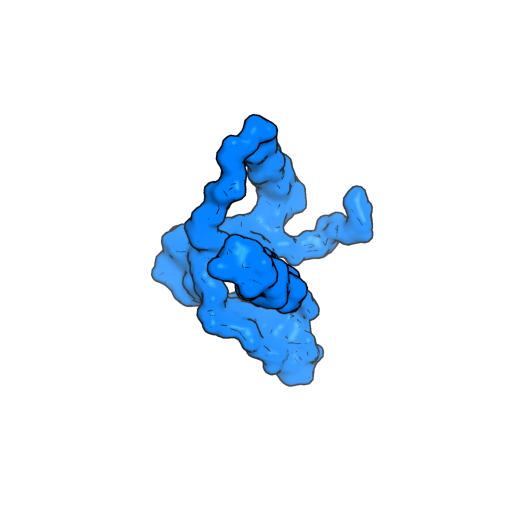-9.200 3.897 1.00 97.38 69 VAL A C 1
ATOM 563 O O . VAL A 1 69 ? -9.363 -10.159 4.191 1.00 97.38 69 VAL A O 1
ATOM 566 N N . ASP A 1 70 ? -10.997 -9.273 2.937 1.00 97.19 70 ASP A N 1
ATOM 567 C CA . ASP A 1 70 ? -11.216 -10.479 2.127 1.00 97.19 70 ASP A CA 1
ATOM 568 C C . ASP A 1 70 ? -10.110 -10.695 1.079 1.00 97.19 70 ASP A C 1
ATOM 570 O O . ASP A 1 70 ? -9.856 -11.815 0.631 1.00 97.19 70 ASP A O 1
ATOM 574 N N . MET A 1 71 ? -9.461 -9.611 0.634 1.00 96.00 71 MET A N 1
ATOM 575 C CA . MET A 1 71 ? -8.488 -9.636 -0.456 1.00 96.00 71 MET A CA 1
ATOM 576 C C . MET A 1 71 ? -7.416 -8.560 -0.295 1.00 96.00 71 MET A C 1
ATOM 578 O O . MET A 1 71 ? -7.704 -7.410 0.021 1.00 96.00 71 MET A O 1
ATOM 582 N N . VAL A 1 72 ? -6.175 -8.930 -0.618 1.00 97.12 72 VAL A N 1
ATOM 583 C CA . VAL A 1 72 ? -5.050 -8.001 -0.755 1.00 97.12 72 VAL A CA 1
ATOM 584 C C . VAL A 1 72 ? -4.565 -8.007 -2.198 1.00 97.12 72 VAL A C 1
ATOM 586 O O . VAL A 1 72 ? -4.278 -9.060 -2.767 1.00 97.12 72 VAL A O 1
ATOM 589 N N . VAL A 1 73 ? -4.429 -6.815 -2.778 1.00 97.19 73 VAL A N 1
ATOM 590 C CA . VAL A 1 73 ? -3.835 -6.610 -4.103 1.00 97.19 73 VAL A CA 1
ATOM 591 C C . VAL A 1 73 ? -2.452 -5.990 -3.933 1.00 97.19 73 VAL A C 1
ATOM 593 O O . VAL A 1 73 ? -2.309 -4.923 -3.340 1.00 97.19 73 VAL A O 1
ATOM 596 N N . LEU A 1 74 ? -1.422 -6.653 -4.465 1.00 96.38 74 LEU A N 1
ATOM 597 C CA . LEU A 1 74 ? -0.051 -6.145 -4.447 1.00 96.38 74 LEU A CA 1
ATOM 598 C C . LEU A 1 74 ? 0.235 -5.354 -5.727 1.00 96.38 74 LEU A C 1
ATOM 600 O O . LEU A 1 74 ? 0.365 -5.931 -6.807 1.00 96.38 74 LEU A O 1
ATOM 604 N N . SER A 1 75 ? 0.390 -4.037 -5.597 1.00 94.94 75 SER A N 1
ATOM 605 C CA . SER A 1 75 ? 0.848 -3.152 -6.677 1.00 94.94 75 SER A CA 1
ATOM 606 C C . SER A 1 75 ? 2.355 -3.318 -6.909 1.00 94.94 75 SER A C 1
ATOM 608 O O . SER A 1 75 ? 3.160 -2.474 -6.516 1.00 94.94 75 SER A O 1
ATOM 610 N N . VAL A 1 76 ? 2.746 -4.458 -7.484 1.00 95.88 76 VAL A N 1
ATOM 611 C CA . VAL A 1 76 ? 4.151 -4.837 -7.686 1.00 95.88 76 VAL A CA 1
ATOM 612 C C . VAL A 1 76 ? 4.858 -3.942 -8.705 1.00 95.88 76 VAL A C 1
ATOM 614 O O . VAL A 1 76 ? 4.267 -3.464 -9.673 1.00 95.88 76 VAL A O 1
ATOM 617 N N . GLY A 1 77 ? 6.156 -3.728 -8.484 1.00 93.75 77 GLY A N 1
ATOM 618 C CA . GLY A 1 77 ? 7.016 -3.023 -9.429 1.00 93.75 77 GLY A CA 1
ATOM 619 C C . GLY A 1 77 ? 7.289 -3.832 -10.699 1.00 93.75 77 GLY A C 1
ATOM 620 O O . GLY A 1 77 ? 6.986 -5.021 -10.793 1.00 93.75 77 GLY A O 1
ATOM 621 N N . GLN A 1 78 ? 7.903 -3.172 -11.677 1.00 95.75 78 GLN A N 1
ATOM 622 C CA . GLN A 1 78 ? 8.338 -3.810 -12.915 1.00 95.75 78 GLN A CA 1
ATOM 623 C C . GLN A 1 78 ? 9.772 -4.329 -12.774 1.00 95.75 78 GLN A C 1
ATOM 625 O O . GLN A 1 78 ? 10.617 -3.682 -12.154 1.00 95.75 78 GLN A O 1
ATOM 630 N N . GLN A 1 79 ? 10.046 -5.470 -13.398 1.00 95.62 79 GLN A N 1
ATOM 631 C CA . GLN A 1 79 ? 11.391 -6.008 -13.586 1.00 95.62 79 GLN A CA 1
ATOM 632 C C . GLN A 1 79 ? 11.650 -6.239 -15.081 1.00 95.62 79 GLN A C 1
ATOM 634 O O . GLN A 1 79 ? 10.686 -6.423 -15.832 1.00 95.62 79 GLN A O 1
ATOM 639 N N . PRO A 1 80 ? 12.917 -6.227 -15.536 1.00 95.19 80 PRO A N 1
ATOM 640 C CA . PRO A 1 80 ? 13.246 -6.615 -16.900 1.00 95.19 80 PRO A CA 1
ATOM 641 C C . PRO A 1 80 ? 12.713 -8.011 -17.228 1.00 95.19 80 PRO A C 1
ATOM 643 O O . PRO A 1 80 ? 12.633 -8.875 -16.357 1.00 95.19 80 PRO A O 1
ATOM 646 N N . SER A 1 81 ? 12.376 -8.239 -18.495 1.00 95.50 81 SER A N 1
ATOM 647 C CA . SER A 1 81 ? 12.003 -9.576 -18.960 1.00 95.50 81 SER A CA 1
ATOM 648 C C . SER A 1 81 ? 13.191 -10.538 -18.886 1.00 95.50 81 SER A C 1
ATOM 650 O O . SER A 1 81 ? 14.335 -10.111 -19.052 1.00 95.50 81 SER A O 1
ATOM 652 N N . ASP A 1 82 ? 12.929 -11.838 -18.762 1.00 94.56 82 ASP A N 1
ATOM 653 C CA . ASP A 1 82 ? 13.976 -12.869 -18.659 1.00 94.56 82 ASP A CA 1
ATOM 654 C C . ASP A 1 82 ? 15.000 -12.815 -19.813 1.00 94.56 82 ASP A C 1
ATOM 656 O O . ASP A 1 82 ? 16.195 -13.041 -19.622 1.00 94.56 82 ASP A O 1
ATOM 660 N N . GLY A 1 83 ? 14.559 -12.444 -21.022 1.00 94.62 83 GLY A N 1
ATOM 661 C CA . GLY A 1 83 ? 15.421 -12.316 -22.203 1.00 94.62 83 GLY A CA 1
ATOM 662 C C . GLY A 1 83 ? 16.338 -11.086 -22.205 1.00 94.62 83 GLY A C 1
ATOM 663 O O . GLY A 1 83 ? 17.266 -11.017 -23.013 1.00 94.62 83 GLY A O 1
ATOM 664 N N . THR A 1 84 ? 16.123 -10.117 -21.310 1.00 95.31 84 THR A N 1
ATOM 665 C CA . THR A 1 84 ? 16.893 -8.866 -21.284 1.00 95.31 84 THR A CA 1
ATOM 666 C C . THR A 1 84 ? 18.373 -9.117 -20.990 1.00 95.31 84 THR A C 1
ATOM 668 O O . THR A 1 84 ? 19.228 -8.493 -21.617 1.00 95.31 84 THR A O 1
ATOM 671 N N . ALA A 1 85 ? 18.697 -10.076 -20.116 1.00 93.25 85 ALA A N 1
ATOM 672 C CA . ALA A 1 85 ? 20.086 -10.435 -19.822 1.00 93.25 85 ALA A CA 1
ATOM 673 C C . ALA A 1 85 ? 20.806 -11.025 -21.048 1.00 93.25 85 ALA A C 1
ATOM 675 O O . ALA A 1 85 ? 21.954 -10.684 -21.326 1.00 93.25 85 ALA A O 1
ATOM 676 N N . HIS A 1 86 ? 20.115 -11.875 -21.815 1.00 93.06 86 HIS A N 1
ATOM 677 C CA . HIS A 1 86 ? 20.667 -12.460 -23.035 1.00 93.06 86 HIS A CA 1
ATOM 678 C C . HIS A 1 86 ? 20.956 -11.391 -24.097 1.00 93.06 86 HIS A C 1
ATOM 680 O O . HIS A 1 86 ? 22.049 -11.371 -24.657 1.00 93.06 86 HIS A O 1
ATOM 686 N N . LEU A 1 87 ? 20.014 -10.468 -24.321 1.00 94.12 87 LEU A N 1
ATOM 687 C CA . LEU A 1 87 ? 20.204 -9.354 -25.254 1.00 94.12 87 LEU A CA 1
ATOM 688 C C . LEU A 1 87 ? 21.369 -8.454 -24.835 1.00 94.12 87 LEU A C 1
ATOM 690 O O . LEU A 1 87 ? 22.185 -8.091 -25.676 1.00 94.12 87 LEU A O 1
ATOM 694 N N . SER A 1 88 ? 21.481 -8.137 -23.542 1.00 95.06 88 SER A N 1
ATOM 695 C CA . SER A 1 88 ? 22.588 -7.329 -23.024 1.00 95.06 88 SER A CA 1
ATOM 696 C C . SER A 1 88 ? 23.950 -7.945 -23.346 1.00 95.06 88 SER A C 1
ATOM 698 O O . SER A 1 88 ? 24.847 -7.218 -23.748 1.00 95.06 88 SER A O 1
ATOM 700 N N . ASN A 1 89 ? 24.097 -9.268 -23.214 1.00 93.88 89 ASN A N 1
ATOM 701 C CA . ASN A 1 89 ? 25.347 -9.977 -23.515 1.00 93.88 89 ASN A CA 1
ATOM 702 C C . ASN A 1 89 ? 25.657 -10.080 -25.016 1.00 93.88 89 ASN A C 1
ATOM 704 O O . ASN A 1 89 ? 26.789 -10.371 -25.375 1.00 93.88 89 ASN A O 1
ATOM 708 N N . MET A 1 90 ? 24.663 -9.910 -25.889 1.00 94.12 90 MET A N 1
ATOM 709 C CA . MET A 1 90 ? 24.855 -9.972 -27.342 1.00 94.12 90 MET A CA 1
ATOM 710 C C . MET A 1 90 ? 25.352 -8.639 -27.921 1.00 94.12 90 MET A C 1
ATOM 712 O O . MET A 1 90 ? 26.018 -8.631 -28.953 1.00 94.12 90 MET A O 1
ATOM 716 N N . PHE A 1 91 ? 24.990 -7.521 -27.285 1.00 88.12 91 PHE A N 1
ATOM 717 C CA . PHE A 1 91 ? 25.359 -6.167 -27.715 1.00 88.12 91 PHE A CA 1
ATOM 718 C C . PHE A 1 91 ? 26.520 -5.554 -26.909 1.00 88.12 91 PHE A C 1
ATOM 720 O O . PHE A 1 91 ? 26.918 -4.425 -27.204 1.00 88.12 91 PHE A O 1
ATOM 727 N N . HIS A 1 92 ? 27.039 -6.278 -25.913 1.00 62.31 92 HIS A N 1
ATOM 728 C CA . HIS A 1 92 ? 28.297 -5.995 -25.213 1.00 62.31 92 HIS A CA 1
ATOM 729 C C . HIS A 1 92 ? 29.442 -6.824 -25.796 1.00 62.31 92 HIS A C 1
ATOM 731 O O . HIS A 1 92 ? 30.586 -6.318 -25.751 1.00 62.31 92 HIS A O 1
#

Foldseek 3Di:
DVCLPDAAEAEDQDDDDPDPCVVVVVVVCVVSVYHYFHWDWDDWDQDPVRWIWTWIARVVVRDIDIDTHNDDDDPDDDDDDPCPVVVVVVVD

Solvent-accessible surface area (backbone atoms only — not comparable to full-atom values): 5999 Å² total; per-residue (Å²): 130,94,65,85,87,66,89,48,76,46,74,34,85,72,90,87,60,99,51,94,64,37,68,59,52,54,49,51,44,43,75,73,61,45,42,76,41,46,26,54,76,78,50,77,43,78,45,97,88,68,38,32,42,37,35,27,40,30,64,86,80,71,46,81,44,78,46,81,37,91,75,86,84,81,90,73,83,89,74,82,59,86,63,50,62,59,54,53,65,74,80,104

Mean predicted aligned error: 4.91 Å

Radius of gyration: 18.09 Å; Cα contacts (8 Å, |Δi|>4): 102; chains: 1; bounding box: 49×35×43 Å

pLDDT: mean 92.81, std 6.78, range [52.53, 98.19]

Secondary structure (DSSP, 8-state):
---TT---EEEES-----STTHHHHHHHHHHTT-EEEES-EEEEEE-TTS-EEEEEEETTTTEEEEEEES-----PPP---TTHHHHHHHH-